Protein AF-A0A6L3XBR7-F1 (afdb_monomer_lite)

Foldseek 3Di:
DDDPCVVVVNDCPPVQLVPDVVVVQVVVLVVVCVVCVVDDDPDDDRDDDDDPPPPDPDDDDD

pLDDT: mean 95.19, std 3.55, range [79.25, 98.38]

Sequence (62 aa):
MQCALYDAGRCRSCQWIEQPVSQQLTAKMADLQQLLTAHAVGEWCAPVSGPEQGFRNKAKMV

Structure (mmCIF, N/CA/C/O backbone):
data_AF-A0A6L3XBR7-F1
#
_entry.id   AF-A0A6L3XBR7-F1
#
loop_
_atom_site.group_PDB
_atom_site.id
_atom_site.type_symbol
_atom_site.label_atom_id
_atom_site.label_alt_id
_atom_site.label_comp_id
_atom_site.label_asym_id
_atom_site.label_entity_id
_atom_site.label_seq_id
_atom_site.pdbx_PDB_ins_code
_atom_site.Cartn_x
_atom_site.Cartn_y
_atom_site.Cartn_z
_atom_site.occupancy
_atom_site.B_iso_or_equiv
_atom_site.auth_seq_id
_atom_site.auth_comp_id
_atom_site.auth_asym_id
_atom_site.auth_atom_id
_atom_site.pdbx_PDB_model_num
ATOM 1 N N . MET A 1 1 ? 5.540 5.124 -8.852 1.00 80.50 1 MET A N 1
ATOM 2 C CA . MET A 1 1 ? 6.677 4.223 -9.165 1.00 80.50 1 MET A CA 1
ATOM 3 C C . MET A 1 1 ? 6.617 3.794 -10.629 1.00 80.50 1 MET A C 1
ATOM 5 O O . MET A 1 1 ? 5.513 3.630 -11.126 1.00 80.50 1 MET A O 1
ATOM 9 N N . GLN A 1 2 ? 7.757 3.578 -11.298 1.00 86.56 2 GLN A N 1
ATOM 10 C CA . GLN A 1 2 ? 7.828 2.944 -12.629 1.00 86.56 2 GLN A CA 1
ATOM 11 C C . GLN A 1 2 ? 8.534 1.581 -12.531 1.00 86.56 2 GLN A C 1
ATOM 13 O O . GLN A 1 2 ? 9.595 1.483 -11.914 1.00 86.56 2 GLN A O 1
ATOM 18 N N . CYS A 1 3 ? 7.964 0.523 -13.121 1.00 95.25 3 CYS A N 1
ATOM 19 C CA . CYS A 1 3 ? 8.540 -0.825 -13.089 1.00 95.25 3 CYS A CA 1
ATOM 20 C C . CYS A 1 3 ? 8.304 -1.565 -14.411 1.00 95.25 3 CYS A C 1
ATOM 22 O O . CYS A 1 3 ? 7.241 -2.141 -14.630 1.00 95.25 3 CYS A O 1
ATOM 24 N N . ALA A 1 4 ? 9.354 -1.681 -15.226 1.00 96.62 4 ALA A N 1
ATOM 25 C CA . ALA A 1 4 ? 9.271 -2.295 -16.552 1.00 96.62 4 ALA A CA 1
ATOM 26 C C . ALA A 1 4 ? 8.729 -3.740 -16.558 1.00 96.62 4 ALA A C 1
ATOM 28 O O . ALA A 1 4 ? 8.086 -4.156 -17.515 1.00 96.62 4 ALA A O 1
ATOM 29 N N . LEU A 1 5 ? 8.966 -4.532 -15.502 1.00 96.00 5 LEU A N 1
ATOM 30 C CA . LEU A 1 5 ? 8.441 -5.904 -15.421 1.00 96.00 5 LEU A CA 1
ATOM 31 C C . LEU A 1 5 ? 6.938 -5.949 -15.120 1.00 96.00 5 LEU A C 1
ATOM 33 O O . LEU A 1 5 ? 6.267 -6.882 -15.564 1.00 96.00 5 LEU A O 1
ATOM 37 N N . TYR A 1 6 ? 6.421 -4.980 -14.361 1.00 96.75 6 TYR A N 1
ATOM 38 C CA . TYR A 1 6 ? 4.982 -4.8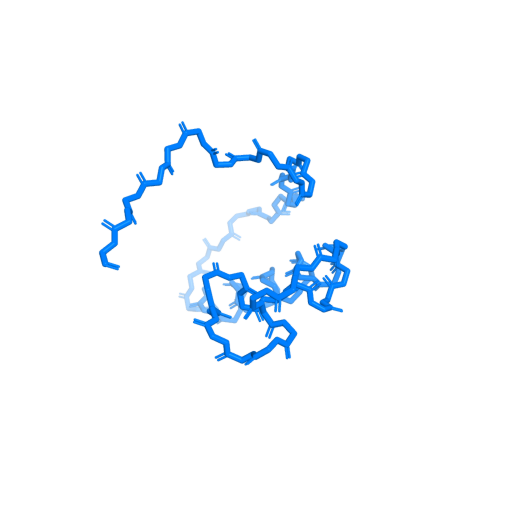31 -14.166 1.00 96.75 6 TYR A CA 1
ATOM 39 C C . TYR A 1 6 ? 4.323 -4.381 -15.471 1.00 96.75 6 TYR A C 1
ATOM 41 O O . TYR A 1 6 ? 3.372 -5.029 -15.917 1.00 96.75 6 TYR A O 1
ATOM 49 N N . ASP A 1 7 ? 4.900 -3.362 -16.114 1.00 96.56 7 ASP A N 1
ATOM 50 C CA . ASP A 1 7 ? 4.415 -2.794 -17.376 1.00 96.56 7 ASP A CA 1
ATOM 51 C C . ASP A 1 7 ? 4.388 -3.856 -18.487 1.00 96.56 7 ASP A C 1
ATOM 53 O O . ASP A 1 7 ? 3.418 -3.978 -19.228 1.00 96.56 7 ASP A O 1
ATOM 57 N N . ALA A 1 8 ? 5.412 -4.717 -18.544 1.00 96.94 8 ALA A N 1
ATOM 58 C CA . ALA A 1 8 ? 5.494 -5.833 -19.487 1.00 96.94 8 ALA A CA 1
ATOM 59 C C . ALA A 1 8 ? 4.609 -7.044 -19.125 1.00 96.94 8 ALA A C 1
ATOM 61 O O . ALA A 1 8 ? 4.683 -8.077 -19.787 1.00 96.94 8 ALA A O 1
ATOM 62 N N . GLY A 1 9 ? 3.831 -6.990 -18.042 1.00 95.44 9 GLY A N 1
ATOM 63 C CA . GLY A 1 9 ? 2.966 -8.099 -17.629 1.00 95.44 9 GLY A CA 1
ATOM 64 C C . GLY A 1 9 ? 3.675 -9.297 -16.990 1.00 95.44 9 GLY A C 1
ATOM 65 O O . GLY A 1 9 ? 3.029 -10.287 -16.656 1.00 95.44 9 GLY A O 1
ATOM 66 N N . ARG A 1 10 ? 4.994 -9.224 -16.793 1.00 96.12 10 ARG A N 1
ATOM 67 C CA . ARG A 1 10 ? 5.841 -10.349 -16.357 1.00 96.12 10 ARG A CA 1
ATOM 68 C C . ARG A 1 10 ? 5.954 -10.484 -14.841 1.00 96.12 10 ARG A C 1
ATOM 70 O O . ARG A 1 10 ? 6.405 -11.514 -14.352 1.00 96.12 10 ARG A O 1
ATOM 77 N N . CYS A 1 11 ? 5.582 -9.448 -14.094 1.00 95.38 11 CYS A N 1
ATOM 78 C CA . CYS A 1 11 ? 5.612 -9.433 -12.636 1.00 95.38 11 CYS A CA 1
ATOM 79 C C . CYS A 1 11 ? 4.317 -8.838 -12.073 1.00 95.38 11 CYS A C 1
ATOM 81 O O . CYS A 1 11 ? 3.815 -7.820 -12.555 1.00 95.38 11 CYS A O 1
ATOM 83 N N . ARG A 1 12 ? 3.785 -9.470 -11.021 1.00 94.69 12 ARG A N 1
ATOM 84 C CA . ARG A 1 12 ? 2.582 -9.028 -10.292 1.00 94.69 12 ARG A CA 1
ATOM 85 C C . ARG A 1 12 ? 2.793 -8.927 -8.781 1.00 94.69 12 ARG A C 1
ATOM 87 O O . ARG A 1 12 ? 1.846 -8.739 -8.030 1.00 94.69 12 ARG A O 1
ATOM 94 N N . SER A 1 13 ? 4.047 -8.959 -8.331 1.00 94.19 13 SER A N 1
ATOM 95 C CA . SER A 1 13 ? 4.416 -8.834 -6.912 1.00 94.19 13 SER A CA 1
ATOM 96 C C . SER A 1 13 ? 4.062 -7.476 -6.289 1.00 94.19 13 SER A C 1
ATOM 98 O O . SER A 1 13 ? 4.146 -7.330 -5.069 1.00 94.19 13 SER A O 1
ATOM 100 N N . CYS A 1 14 ? 3.725 -6.477 -7.109 1.00 93.94 14 CYS A N 1
ATOM 101 C CA . CYS A 1 14 ? 3.258 -5.154 -6.701 1.00 93.94 14 CYS A CA 1
ATOM 102 C C . CYS A 1 14 ? 1.870 -4.909 -7.314 1.00 93.94 14 CYS A C 1
ATOM 104 O O . CYS A 1 14 ? 1.749 -4.195 -8.302 1.00 93.94 14 CYS A O 1
ATOM 106 N N . GLN A 1 15 ? 0.838 -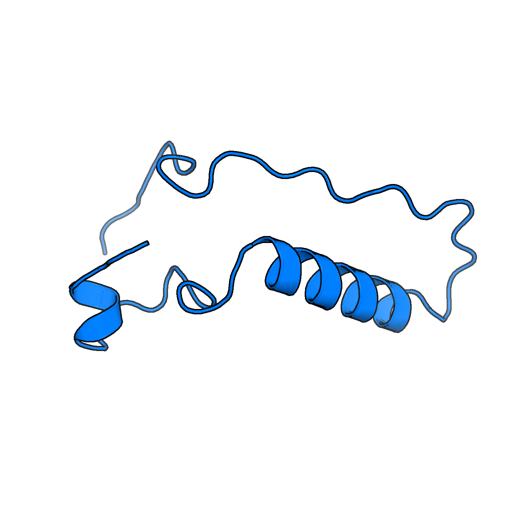5.547 -6.754 1.00 93.38 15 GLN A N 1
ATOM 107 C CA . GLN A 1 15 ? -0.521 -5.580 -7.315 1.00 93.38 15 GLN A CA 1
ATOM 108 C C . GLN A 1 15 ? -1.142 -4.196 -7.562 1.00 93.38 15 GLN A C 1
ATOM 110 O O . GLN A 1 15 ? -1.895 -4.036 -8.514 1.00 93.38 15 GLN A O 1
ATOM 115 N N . TRP A 1 16 ? -0.834 -3.208 -6.721 1.00 95.19 16 TRP A N 1
ATOM 116 C CA . TRP A 1 16 ? -1.450 -1.876 -6.763 1.00 95.19 16 TRP A CA 1
ATOM 117 C C . TRP A 1 16 ? -0.473 -0.768 -7.161 1.00 95.19 16 TRP A C 1
ATOM 119 O O . TRP A 1 16 ? -0.659 0.379 -6.779 1.00 95.19 16 TRP A O 1
ATOM 129 N N . ILE A 1 17 ? 0.593 -1.084 -7.904 1.00 95.31 17 ILE A N 1
ATOM 130 C CA . ILE A 1 17 ? 1.636 -0.099 -8.250 1.00 95.31 17 ILE A CA 1
ATOM 131 C C . ILE A 1 17 ? 1.107 1.131 -9.016 1.00 95.31 17 ILE A C 1
ATOM 133 O O . ILE A 1 17 ? 1.721 2.193 -8.954 1.00 95.31 17 ILE A O 1
ATOM 137 N N . GLU A 1 18 ? -0.030 0.996 -9.700 1.00 94.81 18 GLU A N 1
ATOM 138 C CA . GLU A 1 18 ? -0.703 2.071 -10.443 1.00 94.81 18 GLU A CA 1
ATOM 139 C C . GLU A 1 18 ? -1.589 2.964 -9.559 1.00 94.81 18 GLU A C 1
ATOM 141 O O . GLU A 1 18 ? -2.012 4.034 -9.991 1.00 94.81 18 GLU A O 1
ATOM 146 N N . GLN A 1 19 ? -1.875 2.551 -8.321 1.00 95.31 19 GLN A N 1
ATOM 147 C CA . GLN A 1 19 ? -2.698 3.316 -7.387 1.00 95.31 19 GLN A CA 1
ATOM 148 C C . GLN A 1 19 ? -1.815 4.167 -6.468 1.00 95.31 19 GLN A C 1
ATOM 150 O O . GLN A 1 19 ? -0.876 3.630 -5.872 1.00 95.31 19 GLN A O 1
ATOM 155 N N . PRO A 1 20 ? -2.128 5.459 -6.263 1.00 94.88 20 PRO A N 1
ATOM 156 C CA . PRO A 1 20 ? -1.476 6.263 -5.234 1.00 94.88 20 PRO A CA 1
ATOM 157 C C . PRO A 1 20 ? -1.585 5.599 -3.857 1.00 94.88 20 PRO A C 1
ATOM 159 O O . PRO A 1 20 ? -2.632 5.043 -3.514 1.00 94.88 20 PRO A O 1
ATOM 162 N N . VAL A 1 21 ? -0.532 5.683 -3.038 1.00 94.94 21 VAL A N 1
ATOM 163 C CA . VAL A 1 21 ? -0.511 5.026 -1.718 1.00 94.94 21 VAL A CA 1
ATOM 164 C C . VAL A 1 21 ? -1.666 5.489 -0.831 1.00 94.94 21 VAL A C 1
ATOM 166 O O . VAL A 1 21 ? -2.274 4.663 -0.156 1.00 94.94 21 VAL A O 1
ATOM 169 N N . SER A 1 22 ? -2.046 6.767 -0.883 1.00 95.62 22 SER A N 1
ATOM 170 C CA . SER A 1 22 ? -3.206 7.287 -0.147 1.00 95.62 22 SER A CA 1
ATOM 171 C C . SER A 1 22 ? -4.499 6.534 -0.479 1.00 95.62 22 SER A C 1
ATOM 173 O O . SER A 1 22 ? -5.226 6.135 0.427 1.00 95.62 22 SER A O 1
ATOM 175 N N . GLN A 1 23 ? -4.750 6.257 -1.761 1.00 97.44 23 GLN A N 1
ATOM 176 C CA . GLN A 1 23 ? -5.924 5.507 -2.202 1.00 97.44 23 GLN A CA 1
ATOM 177 C C . GLN A 1 23 ? -5.862 4.044 -1.750 1.00 97.44 23 GLN A C 1
ATOM 179 O O . GLN A 1 23 ? -6.872 3.505 -1.298 1.00 97.44 23 GLN A O 1
ATOM 184 N N . GLN A 1 24 ? -4.683 3.415 -1.816 1.00 97.56 24 GLN A N 1
ATOM 185 C CA . GLN A 1 24 ? -4.496 2.052 -1.312 1.00 97.56 24 GLN A CA 1
ATOM 186 C C . GLN A 1 24 ? -4.812 1.964 0.187 1.00 97.56 24 GLN A C 1
ATOM 188 O O . GLN A 1 24 ? -5.480 1.028 0.622 1.00 97.56 24 GLN A O 1
ATOM 193 N N . LEU A 1 25 ? -4.350 2.934 0.984 1.00 97.81 25 LEU A N 1
ATOM 194 C CA . LEU A 1 25 ? -4.596 2.979 2.427 1.00 97.81 25 LEU A CA 1
ATOM 195 C C . LEU A 1 25 ? -6.083 3.168 2.739 1.00 97.81 25 LEU A C 1
ATOM 197 O O . LEU A 1 25 ? -6.625 2.428 3.557 1.00 97.81 25 LEU A O 1
ATOM 201 N N . THR A 1 26 ? -6.759 4.098 2.059 1.00 98.00 26 THR A N 1
ATOM 202 C CA . THR A 1 26 ? -8.206 4.302 2.224 1.00 98.00 26 THR A CA 1
ATOM 203 C C . THR A 1 26 ? -8.995 3.044 1.864 1.00 98.00 26 THR A C 1
ATOM 205 O O . THR A 1 26 ? -9.850 2.625 2.642 1.00 98.00 26 THR A O 1
ATOM 208 N N . ALA A 1 27 ? -8.681 2.400 0.736 1.00 98.12 27 ALA A N 1
ATOM 209 C CA . ALA A 1 27 ? -9.354 1.172 0.314 1.00 98.12 27 ALA A CA 1
ATOM 210 C C . ALA A 1 27 ? -9.145 0.024 1.317 1.00 98.12 27 ALA A C 1
ATOM 212 O O . ALA A 1 27 ? -10.103 -0.648 1.688 1.00 98.12 27 ALA A O 1
ATOM 213 N N . LYS A 1 28 ? -7.914 -0.160 1.814 1.00 97.88 28 LYS A N 1
ATOM 214 C CA . LYS A 1 28 ? -7.596 -1.170 2.839 1.00 97.88 28 LYS A CA 1
ATOM 215 C C . LYS A 1 28 ? -8.335 -0.932 4.151 1.00 97.88 28 LYS A C 1
ATOM 217 O O . LYS A 1 28 ? -8.758 -1.892 4.782 1.00 97.88 28 LYS A O 1
ATOM 222 N N . MET A 1 29 ? -8.477 0.324 4.573 1.00 98.31 29 MET A N 1
ATOM 223 C CA . MET A 1 29 ? -9.222 0.650 5.792 1.00 98.31 29 MET A CA 1
ATOM 224 C C . MET A 1 29 ? -10.713 0.370 5.642 1.00 98.31 29 MET A C 1
ATOM 226 O O . MET A 1 29 ? -11.306 -0.199 6.553 1.00 98.31 29 MET A O 1
ATOM 230 N N . ALA A 1 30 ? -11.304 0.719 4.497 1.00 98.12 30 ALA A N 1
ATOM 231 C CA . ALA A 1 30 ? -12.703 0.411 4.217 1.00 98.12 30 ALA A CA 1
ATOM 232 C C . ALA A 1 30 ? -12.957 -1.108 4.203 1.00 98.12 30 ALA A C 1
ATOM 234 O O . ALA A 1 30 ? -13.900 -1.581 4.834 1.00 98.12 30 ALA A O 1
ATOM 235 N N . ASP A 1 31 ? -12.076 -1.876 3.553 1.00 98.31 31 ASP A N 1
ATOM 236 C CA . ASP A 1 31 ? -12.150 -3.342 3.526 1.00 98.31 31 ASP A CA 1
ATOM 237 C C . ASP A 1 31 ? -12.009 -3.945 4.935 1.00 98.31 31 ASP A C 1
ATOM 239 O O . ASP A 1 31 ? -12.821 -4.766 5.356 1.00 98.31 31 ASP A O 1
ATOM 243 N N . LEU A 1 32 ? -11.047 -3.463 5.730 1.00 98.06 32 LEU A N 1
ATOM 244 C CA . LEU A 1 32 ? -10.870 -3.892 7.119 1.00 98.06 32 LEU A CA 1
ATOM 245 C C . LEU A 1 32 ? -12.121 -3.635 7.977 1.00 98.06 32 LEU A C 1
ATOM 247 O O . LEU A 1 32 ? -12.526 -4.504 8.749 1.00 98.06 32 LEU A O 1
ATOM 251 N N . GLN A 1 33 ? -12.740 -2.460 7.845 1.00 97.88 33 GLN A N 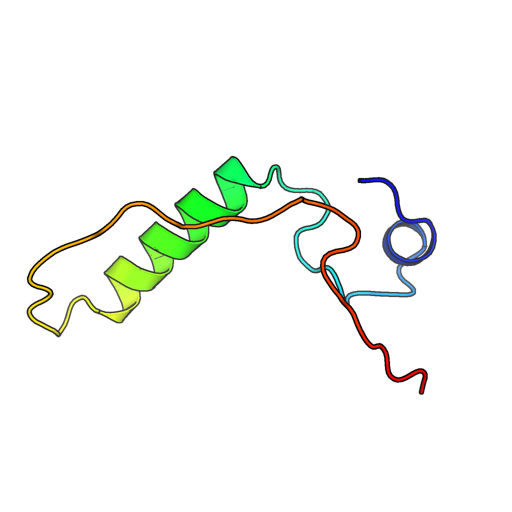1
ATOM 252 C CA . GLN A 1 33 ? -13.978 -2.120 8.552 1.00 97.88 33 GLN A CA 1
ATOM 253 C C 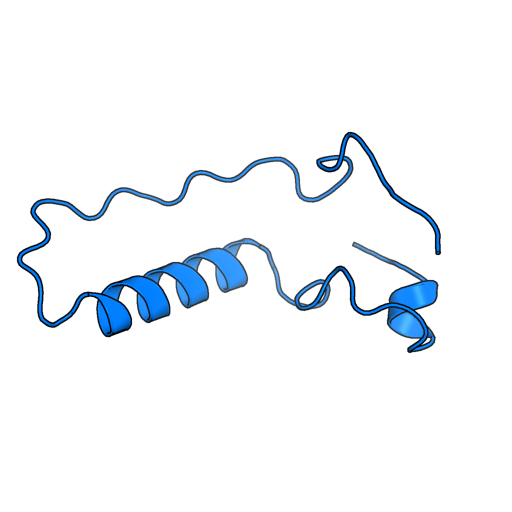. GLN A 1 33 ? -15.130 -3.047 8.153 1.00 97.88 33 GLN A C 1
ATOM 255 O O . GLN A 1 33 ? -15.868 -3.527 9.016 1.00 97.88 33 GLN A O 1
ATOM 260 N N . GLN A 1 34 ? -15.251 -3.357 6.861 1.00 98.38 34 GLN A N 1
ATOM 261 C CA . GLN A 1 34 ? -16.245 -4.306 6.371 1.00 98.38 34 GLN A CA 1
ATOM 262 C C . GLN A 1 34 ? -16.007 -5.712 6.946 1.00 98.38 34 GLN A C 1
ATOM 264 O O . GLN A 1 34 ? -16.932 -6.327 7.475 1.00 98.38 34 GLN A O 1
ATOM 269 N N . LEU A 1 35 ? -14.768 -6.206 6.912 1.00 98.38 35 LEU A N 1
ATOM 270 C CA . LEU A 1 35 ? -14.406 -7.526 7.440 1.00 98.38 35 LEU A CA 1
ATOM 271 C C . LEU A 1 35 ? -14.685 -7.661 8.942 1.00 98.38 35 LEU A C 1
ATOM 273 O O . LEU A 1 35 ? -15.054 -8.736 9.409 1.00 98.38 35 LEU A O 1
ATOM 277 N N . LEU A 1 36 ? -14.537 -6.572 9.697 1.00 97.94 36 LEU A N 1
ATOM 278 C CA . LEU A 1 36 ? -14.717 -6.561 11.148 1.00 97.94 36 LEU A CA 1
ATOM 279 C C . LEU A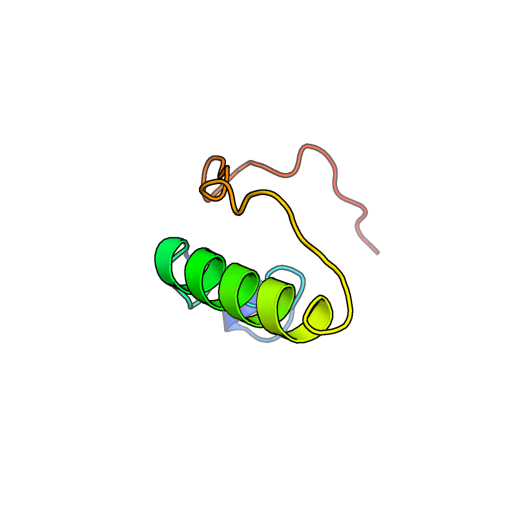 1 36 ? -16.107 -6.106 11.604 1.00 97.94 36 LEU A C 1
ATOM 281 O O . LEU A 1 36 ? -16.307 -5.903 12.796 1.00 97.94 36 LEU A O 1
ATOM 285 N N . THR A 1 37 ? -17.090 -6.003 10.704 1.00 97.06 37 THR A N 1
ATOM 286 C CA . THR A 1 37 ? -18.443 -5.516 11.047 1.00 97.06 37 THR A CA 1
ATOM 287 C C . THR A 1 37 ? -19.124 -6.346 12.150 1.00 97.06 37 THR A C 1
ATOM 289 O O . THR A 1 37 ? -19.912 -5.814 12.926 1.00 97.06 37 THR A O 1
ATOM 292 N N . ALA A 1 38 ? -18.801 -7.639 12.269 1.00 97.62 38 ALA A N 1
ATOM 293 C CA . ALA A 1 38 ? -19.340 -8.517 13.314 1.00 97.62 38 ALA A CA 1
ATOM 294 C C . ALA A 1 38 ? -18.649 -8.368 14.689 1.00 97.62 38 ALA A C 1
ATOM 296 O O . ALA A 1 38 ? -19.045 -9.029 15.650 1.00 97.62 38 ALA A O 1
ATOM 297 N N . HIS A 1 39 ? -17.611 -7.537 14.797 1.00 97.62 39 HIS A N 1
ATOM 298 C CA . HIS A 1 39 ? -16.795 -7.386 15.996 1.00 97.62 39 HIS A CA 1
ATOM 299 C C . HIS A 1 39 ? -16.890 -5.965 16.559 1.00 97.62 39 HIS A C 1
ATOM 301 O O . HIS A 1 39 ? -16.893 -4.978 15.827 1.00 97.62 39 HIS A O 1
ATOM 307 N N . ALA A 1 40 ? -16.912 -5.851 17.888 1.00 95.06 40 ALA A N 1
ATOM 308 C CA . ALA A 1 40 ? -16.817 -4.561 18.558 1.00 95.06 40 ALA A CA 1
ATOM 309 C C . ALA A 1 40 ? -15.365 -4.057 18.505 1.00 95.06 40 ALA A C 1
ATOM 311 O O . ALA A 1 40 ? -14.524 -4.465 19.307 1.00 95.06 40 ALA A O 1
ATOM 312 N N . VAL A 1 41 ? -15.070 -3.183 17.543 1.00 96.81 41 VAL A N 1
ATOM 313 C CA . VAL A 1 41 ? -13.776 -2.497 17.444 1.00 96.81 41 VAL A CA 1
ATOM 314 C C . VAL A 1 41 ? -13.835 -1.215 18.271 1.00 96.81 41 VAL A C 1
ATOM 316 O O . VAL A 1 41 ? -14.675 -0.356 18.019 1.00 96.81 41 VAL A O 1
ATOM 319 N N . GLY A 1 42 ? -12.959 -1.099 19.272 1.00 96.81 42 GLY A N 1
ATOM 320 C CA . GLY A 1 42 ? -12.949 0.047 20.187 1.00 96.81 42 GLY A CA 1
ATOM 321 C C . GLY A 1 42 ? -12.477 1.352 19.540 1.00 96.81 42 GLY A C 1
ATOM 322 O O . GLY A 1 42 ? -13.082 2.396 19.762 1.00 96.81 42 GLY A O 1
ATOM 323 N N . GLU A 1 43 ? -11.423 1.298 18.722 1.00 96.69 43 GLU A N 1
ATOM 324 C CA . GLU A 1 43 ? -10.853 2.470 18.051 1.00 96.69 43 GLU A CA 1
ATOM 325 C C . GLU A 1 43 ? -10.319 2.105 16.661 1.00 96.69 43 GLU A C 1
ATOM 327 O O . GLU A 1 43 ? -9.701 1.055 16.470 1.00 96.69 43 GLU A O 1
ATOM 332 N N . TRP A 1 44 ? -10.528 3.006 15.700 1.00 97.00 44 TRP A N 1
ATOM 333 C CA . TRP A 1 44 ? -9.924 2.949 14.372 1.00 97.00 44 TRP A CA 1
ATOM 334 C C . TRP A 1 44 ? -8.797 3.976 14.268 1.00 97.00 44 TRP A C 1
ATOM 336 O O . TRP A 1 44 ? -9.044 5.159 14.037 1.00 97.00 44 TRP A O 1
ATOM 346 N N . CYS A 1 45 ? -7.555 3.523 14.414 1.00 96.94 45 CYS A N 1
ATOM 347 C CA . CYS A 1 45 ? -6.387 4.388 14.273 1.00 96.94 45 CYS A CA 1
ATOM 348 C C . CYS A 1 45 ? -6.102 4.736 12.803 1.00 96.94 45 CYS A C 1
ATOM 350 O O . CYS A 1 45 ? -6.469 4.002 11.880 1.00 96.94 45 CYS A O 1
ATOM 352 N N . ALA A 1 46 ? -5.380 5.838 12.584 1.00 95.88 46 ALA A N 1
ATOM 353 C CA . ALA A 1 46 ? -4.878 6.187 11.260 1.00 95.88 46 ALA A CA 1
ATOM 354 C C . ALA A 1 46 ? -3.893 5.116 10.737 1.00 95.88 46 ALA A C 1
ATOM 356 O O . ALA A 1 46 ? -3.091 4.590 11.517 1.00 95.88 46 ALA A O 1
ATOM 357 N N . PRO A 1 47 ? -3.898 4.804 9.426 1.00 96.94 47 PRO A N 1
ATOM 358 C CA . PRO A 1 47 ? -2.928 3.884 8.844 1.00 96.94 47 PRO A CA 1
ATOM 359 C C . PRO A 1 47 ? -1.492 4.378 9.018 1.00 96.94 47 PRO A C 1
ATOM 361 O O . PRO A 1 47 ? -1.193 5.548 8.784 1.00 96.94 47 PRO A O 1
ATOM 364 N N . VAL A 1 48 ? -0.584 3.460 9.348 1.00 96.06 48 VAL A N 1
ATOM 365 C CA . VAL A 1 48 ? 0.857 3.728 9.380 1.00 96.06 48 VAL A CA 1
ATOM 366 C C . VAL A 1 48 ? 1.475 3.244 8.072 1.00 96.06 48 VAL A C 1
ATOM 368 O O . VAL A 1 48 ? 1.350 2.072 7.716 1.00 96.06 48 VAL A O 1
ATOM 371 N N . SER A 1 49 ? 2.154 4.137 7.354 1.00 95.12 49 SER A N 1
ATOM 372 C CA . SER A 1 49 ? 2.788 3.840 6.066 1.00 95.12 49 SER A CA 1
ATOM 373 C C . SER A 1 49 ? 4.267 4.218 6.049 1.00 95.12 49 SER A C 1
ATOM 375 O O . SER A 1 49 ? 4.670 5.213 6.647 1.00 95.12 49 SER A O 1
ATOM 377 N N . GLY A 1 50 ? 5.064 3.427 5.331 1.00 93.69 50 GLY A N 1
ATOM 378 C CA . GLY A 1 50 ? 6.483 3.683 5.079 1.00 93.69 50 GLY A CA 1
ATOM 379 C C . GLY A 1 50 ? 6.748 4.289 3.692 1.00 93.69 50 GLY A C 1
ATOM 380 O O . GLY A 1 50 ? 5.810 4.715 3.016 1.00 93.69 50 GLY A O 1
ATOM 381 N N . PRO A 1 51 ? 8.016 4.312 3.242 1.00 93.44 51 PRO A N 1
ATOM 382 C CA . PRO A 1 51 ? 8.367 4.803 1.913 1.00 93.44 51 PRO A CA 1
ATOM 383 C C . PRO A 1 51 ? 7.741 3.941 0.808 1.00 93.44 51 PRO A C 1
ATOM 385 O O . PRO A 1 51 ? 7.659 2.719 0.930 1.00 93.44 51 PRO A O 1
ATOM 388 N N . GLU A 1 52 ? 7.366 4.564 -0.314 1.00 91.94 52 GLU A N 1
ATOM 389 C CA . GLU A 1 52 ? 6.740 3.860 -1.448 1.00 91.94 52 GLU A CA 1
ATOM 390 C C . GLU A 1 52 ? 7.695 2.904 -2.187 1.00 91.94 52 GLU A C 1
ATOM 392 O O . GLU A 1 52 ? 7.264 2.052 -2.960 1.00 91.94 52 GLU A O 1
ATOM 397 N N . GLN A 1 53 ? 9.003 3.042 -1.959 1.00 92.19 53 GLN A N 1
ATOM 398 C CA . GLN A 1 53 ? 10.073 2.326 -2.655 1.00 92.19 53 GLN A CA 1
ATOM 399 C C . GLN A 1 53 ? 11.150 1.872 -1.666 1.00 92.19 53 GLN A C 1
ATOM 401 O O . GLN A 1 53 ? 11.334 2.471 -0.610 1.00 92.19 53 GLN A O 1
ATOM 406 N N . GLY A 1 54 ? 11.870 0.798 -2.009 1.00 92.38 54 GLY A N 1
ATOM 407 C CA . GLY A 1 54 ? 12.993 0.294 -1.206 1.00 92.38 54 GLY A CA 1
ATOM 408 C C . GLY A 1 54 ? 12.607 -0.373 0.122 1.00 92.38 54 GLY A C 1
ATOM 409 O O . GLY A 1 54 ? 13.483 -0.701 0.912 1.00 92.38 54 GLY A O 1
ATOM 410 N N . PHE A 1 55 ? 11.316 -0.611 0.374 1.00 94.25 55 PHE A N 1
ATOM 411 C CA . PHE A 1 55 ? 10.829 -1.161 1.647 1.00 94.25 55 PHE A CA 1
ATOM 412 C C . PHE A 1 55 ? 11.045 -2.679 1.814 1.00 94.25 55 PHE A C 1
ATOM 414 O O . PHE A 1 55 ? 10.944 -3.196 2.924 1.00 94.25 55 PHE A O 1
ATOM 421 N N . ARG A 1 56 ? 11.335 -3.424 0.735 1.00 94.44 56 ARG A N 1
ATOM 422 C CA . ARG A 1 56 ? 11.670 -4.860 0.809 1.00 94.44 56 ARG A CA 1
ATOM 423 C C . ARG A 1 56 ? 13.175 -5.031 1.018 1.00 94.44 56 ARG A C 1
ATOM 425 O O . ARG A 1 56 ? 13.955 -4.710 0.130 1.00 94.44 56 ARG A O 1
ATOM 432 N N . A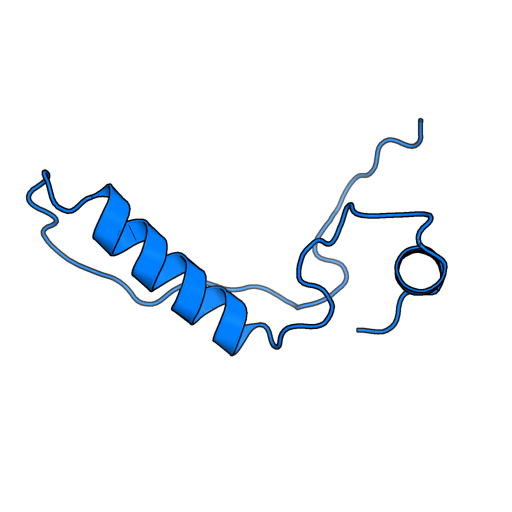SN A 1 57 ? 13.571 -5.604 2.152 1.00 95.81 57 ASN A N 1
ATOM 433 C CA . ASN A 1 57 ? 14.977 -5.865 2.498 1.00 95.81 57 ASN A CA 1
ATOM 434 C C . ASN A 1 57 ? 15.509 -7.229 2.009 1.00 95.81 57 ASN A C 1
ATOM 436 O O . ASN A 1 57 ? 16.698 -7.510 2.137 1.00 95.81 57 ASN A O 1
ATOM 440 N N . LYS A 1 58 ? 14.642 -8.091 1.467 1.00 95.25 58 LYS A N 1
ATOM 441 C CA . LYS A 1 58 ? 14.993 -9.410 0.931 1.00 95.25 58 LYS A CA 1
ATOM 442 C C . LYS A 1 58 ? 14.054 -9.781 -0.215 1.00 95.25 58 LYS A C 1
ATOM 444 O O . LYS A 1 58 ? 12.871 -9.442 -0.190 1.00 95.25 58 LYS A O 1
ATOM 449 N N . ALA A 1 59 ? 14.570 -10.522 -1.190 1.00 94.25 59 ALA A N 1
ATOM 450 C CA . ALA A 1 59 ? 13.793 -11.138 -2.261 1.00 94.25 59 ALA A CA 1
ATOM 451 C C . ALA A 1 59 ? 14.242 -12.592 -2.466 1.00 94.25 59 ALA A C 1
ATOM 453 O O . ALA A 1 59 ? 15.410 -12.922 -2.261 1.00 94.25 59 ALA A O 1
ATOM 454 N N . LYS A 1 60 ? 13.312 -13.458 -2.876 1.00 93.44 60 LYS A N 1
ATOM 455 C CA . LYS A 1 60 ? 13.617 -14.781 -3.428 1.00 93.44 60 LYS A CA 1
ATOM 456 C C . LYS A 1 60 ? 13.324 -14.719 -4.921 1.00 93.44 60 LYS A C 1
ATOM 458 O O . LYS A 1 60 ? 12.193 -14.423 -5.293 1.00 93.44 60 LYS A O 1
ATOM 463 N N . MET A 1 61 ? 14.333 -14.976 -5.744 1.00 89.19 61 MET A N 1
ATOM 464 C CA . MET A 1 61 ? 14.149 -15.139 -7.184 1.00 89.19 61 MET A CA 1
ATOM 465 C C . MET A 1 61 ? 13.916 -16.624 -7.455 1.00 89.19 61 MET A C 1
ATOM 467 O O . MET A 1 61 ? 14.695 -17.457 -6.988 1.00 89.19 61 MET A O 1
ATOM 471 N N . VAL A 1 62 ? 12.798 -16.932 -8.107 1.00 79.25 62 VAL A N 1
ATOM 472 C CA . VAL A 1 62 ? 12.410 -18.276 -8.551 1.00 79.25 62 VAL A CA 1
ATOM 473 C C . VAL A 1 62 ? 12.344 -18.309 -10.063 1.00 79.25 62 VAL A C 1
ATOM 475 O O . VAL A 1 62 ? 11.989 -17.256 -10.641 1.00 79.25 62 VAL A O 1
#

Secondary structure (DSSP, 8-state):
---HHHHTTS--SSTTTTS-HHHHHHHHHHHHHHHTTTS-----PPPP---SSS--------

Radius of gyration: 15.29 Å; chains: 1; bounding box: 34×26×40 Å

Organism: NCBI:txid158836